Protein AF-A0A7G7GAW2-F1 (afdb_monomer)

Organism: NCBI:txid2086471

pLDDT: mean 73.77, std 16.0, range [33.16, 90.0]

Secondary structure (DSSP, 8-state):
----------SSTT--HHHHHHHHHHHTT-TT-HHHHHHHHHHHHHH-HHHHHHS-HHHHHHHHHHHHHHHHHHH-HHHHHHHHHTTSB-TTSPBPHHHHHHHHHHHTT----S-----

Nearest PDB structures (foldseek):
  1yz7-assembly1_A  TM=2.604E-01  e=3.400E+00  Pyrococcus abyssi
  6e6t-assembly1_A  TM=3.183E-01  e=6.595E+00  Saccharothrix syringae

Radius of gyration: 14.29 Å; Cα contacts (8 Å, |Δi|>4): 114; chains: 1; bounding box: 25×33×43 Å

Sequence (119 aa):
MSIEALKLIPQDEAFNESTFDQEFTQKNKLQDHPEIVQTLKTILKLINPVRVHGAGDHEITTLFRDTVFKNRNTIGTSNLDQLADAGLSDSAGTLTEQGVKLVKAFAAPYKGVEGELAY

Solvent-accessible surface area (backbone atoms only — not comparable to full-atom values): 6902 Å² total; per-residue (Å²): 132,83,82,75,72,83,76,83,45,48,85,48,105,72,73,48,67,69,58,50,52,51,52,50,23,59,77,67,70,34,70,93,39,62,65,50,56,54,40,51,49,56,52,33,68,73,67,39,32,47,59,45,54,78,44,53,72,70,52,40,32,48,54,47,21,53,46,42,66,77,36,36,83,80,66,33,64,70,49,46,48,49,31,25,75,71,56,26,23,40,94,77,38,44,48,32,80,63,23,47,52,49,53,38,61,68,15,58,62,39,50,58,75,97,67,75,87,82,124

Foldseek 3Di:
DDPPPPPLDLPDPDPDVVVVLVVLCVVLVCVVPSLLVVLLVVLCVQLPLQCLQPDDLVVNQVSQLVSCVVCVVVSDQVSLVSCVVVQQANSSRRGDPSVSVSSNVSSVSRDDPPDDPPD

Structure (mmCIF, N/CA/C/O backbone):
data_AF-A0A7G7GAW2-F1
#
_entry.id   AF-A0A7G7GAW2-F1
#
loop_
_atom_site.group_PDB
_atom_site.id
_atom_site.type_symbol
_atom_site.label_atom_id
_atom_site.label_alt_id
_atom_site.label_comp_id
_atom_site.label_asym_id
_atom_site.label_entity_id
_atom_site.label_seq_id
_atom_site.pdbx_PDB_ins_code
_atom_site.Cartn_x
_atom_site.Cartn_y
_atom_site.Cartn_z
_atom_site.occupancy
_atom_site.B_iso_or_equiv
_atom_site.auth_seq_id
_atom_site.auth_comp_id
_atom_site.auth_asym_id
_atom_site.auth_atom_id
_atom_site.pdbx_PDB_model_num
ATOM 1 N N . MET A 1 1 ? -8.542 7.134 -30.918 1.00 35.66 1 MET A N 1
ATOM 2 C CA . MET A 1 1 ? -7.890 5.816 -30.798 1.00 35.66 1 MET A CA 1
ATOM 3 C C . MET A 1 1 ? -8.031 5.388 -29.353 1.00 35.66 1 MET A C 1
ATOM 5 O O . MET A 1 1 ? -7.721 6.185 -28.477 1.00 35.66 1 MET A O 1
ATOM 9 N N . SER A 1 2 ? -8.660 4.237 -29.128 1.00 38.66 2 SER A N 1
ATOM 10 C CA . SER A 1 2 ? -9.041 3.751 -27.802 1.00 38.66 2 SER A CA 1
ATOM 11 C C . SER A 1 2 ? -7.806 3.424 -26.973 1.00 38.66 2 SER A C 1
ATOM 13 O O . SER A 1 2 ? -6.873 2.807 -27.474 1.00 38.66 2 SER A O 1
ATOM 15 N N . ILE A 1 3 ? -7.819 3.861 -25.716 1.00 39.16 3 ILE A N 1
ATOM 16 C CA . ILE A 1 3 ? -6.816 3.542 -24.705 1.00 39.16 3 ILE A CA 1
ATOM 17 C C . ILE A 1 3 ? -6.934 2.038 -24.447 1.00 39.16 3 ILE A C 1
ATOM 19 O O . ILE A 1 3 ? -7.827 1.601 -23.720 1.00 39.16 3 ILE A O 1
ATOM 23 N N . GLU A 1 4 ? -6.091 1.232 -25.091 1.00 40.12 4 GLU A N 1
ATOM 24 C CA . GLU A 1 4 ? -5.843 -0.127 -24.629 1.00 40.12 4 GLU A CA 1
ATOM 25 C C . GLU A 1 4 ? -5.280 0.003 -23.218 1.00 40.12 4 GLU A C 1
ATOM 27 O O . GLU A 1 4 ? -4.169 0.485 -23.002 1.00 40.12 4 GLU A O 1
ATOM 32 N N . ALA A 1 5 ? -6.122 -0.319 -22.238 1.00 43.31 5 ALA A N 1
ATOM 33 C CA . ALA A 1 5 ? -5.735 -0.368 -20.847 1.00 43.31 5 ALA A CA 1
ATOM 34 C C . ALA A 1 5 ? -4.481 -1.239 -20.743 1.00 43.31 5 ALA A C 1
ATOM 36 O O . ALA A 1 5 ? -4.522 -2.414 -21.108 1.00 43.31 5 ALA A O 1
ATOM 37 N N . LEU A 1 6 ? -3.387 -0.637 -20.266 1.00 43.75 6 LEU A N 1
ATOM 38 C CA . LEU A 1 6 ? -2.172 -1.312 -19.824 1.00 43.75 6 LEU A CA 1
ATOM 39 C C . LEU A 1 6 ? -2.586 -2.513 -18.969 1.00 43.75 6 LEU A C 1
ATOM 41 O O . LEU A 1 6 ? -2.923 -2.374 -17.792 1.00 43.75 6 LEU A O 1
ATOM 45 N N . LYS A 1 7 ? -2.633 -3.693 -19.590 1.00 45.41 7 LYS A N 1
ATOM 46 C CA . LYS A 1 7 ? -2.893 -4.955 -18.913 1.00 45.41 7 LYS A CA 1
ATOM 47 C C . LYS A 1 7 ? -1.661 -5.213 -18.051 1.00 45.41 7 LYS A C 1
ATOM 49 O O . LYS A 1 7 ? -0.653 -5.730 -18.518 1.00 45.41 7 LYS A O 1
ATOM 54 N N . LEU A 1 8 ? -1.731 -4.774 -16.798 1.00 53.19 8 LEU A N 1
ATOM 55 C CA . LEU A 1 8 ? -0.818 -5.165 -15.732 1.00 53.19 8 LEU A CA 1
ATOM 56 C C . LEU A 1 8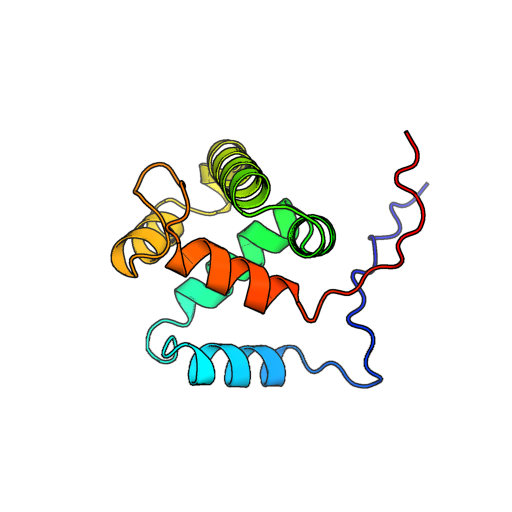 ? -1.044 -6.663 -15.501 1.00 53.19 8 LEU A C 1
ATOM 58 O O . LEU A 1 8 ? -1.993 -7.043 -14.820 1.00 53.19 8 LEU A O 1
ATOM 62 N N . ILE A 1 9 ? -0.247 -7.507 -16.157 1.00 50.03 9 ILE A N 1
ATOM 63 C CA . ILE A 1 9 ? -0.382 -8.965 -16.084 1.00 50.03 9 ILE A CA 1
ATOM 64 C C . ILE A 1 9 ? 0.625 -9.494 -15.055 1.00 50.03 9 ILE A C 1
ATOM 66 O O . ILE A 1 9 ? 1.826 -9.381 -15.283 1.00 50.03 9 ILE A O 1
ATOM 70 N N . PRO A 1 10 ? 0.181 -10.085 -13.940 1.00 52.34 10 PRO A N 1
ATOM 71 C CA . PRO A 1 10 ? 1.018 -10.986 -13.153 1.00 52.34 10 PRO A CA 1
ATOM 72 C C . PRO A 1 10 ? 1.345 -12.246 -13.978 1.00 52.34 10 PRO A C 1
ATOM 74 O O . PRO A 1 10 ? 0.445 -12.904 -14.495 1.00 52.34 10 PRO A O 1
ATOM 77 N N . GLN A 1 11 ? 2.637 -12.550 -14.151 1.00 54.66 11 GLN A N 1
ATOM 78 C CA . GLN A 1 11 ? 3.150 -13.604 -15.048 1.00 54.66 11 GLN A CA 1
ATOM 79 C C . GLN A 1 11 ? 3.053 -15.036 -14.480 1.00 54.66 11 GLN A C 1
ATOM 81 O O . GLN A 1 11 ? 4.022 -15.786 -14.5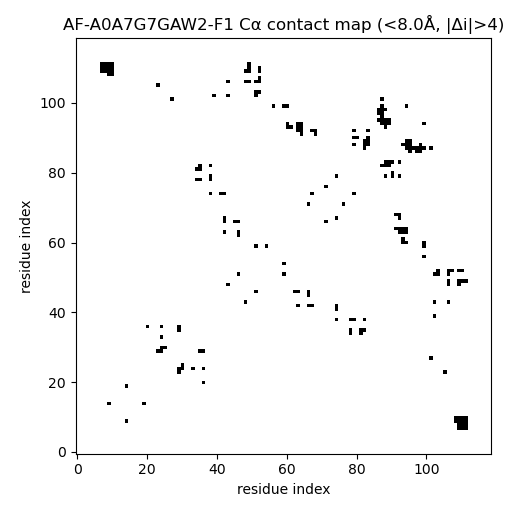21 1.00 54.66 11 GLN A O 1
ATOM 86 N N . ASP A 1 12 ? 1.887 -15.445 -13.989 1.00 45.62 12 ASP A N 1
ATOM 87 C CA . ASP A 1 12 ? 1.625 -16.864 -13.734 1.00 45.62 12 ASP A CA 1
ATOM 88 C C . ASP A 1 12 ? 0.260 -17.254 -14.297 1.00 45.62 12 ASP A C 1
ATOM 90 O O . ASP A 1 12 ? -0.715 -16.501 -14.205 1.00 45.62 12 ASP A O 1
ATOM 94 N N . GLU A 1 13 ? 0.203 -18.436 -14.907 1.00 45.00 13 GLU A N 1
ATOM 95 C CA . GLU A 1 13 ? -0.880 -18.947 -15.759 1.00 45.00 13 GLU A CA 1
ATOM 96 C C . GLU A 1 13 ? -2.155 -19.334 -14.975 1.00 45.00 13 GLU A C 1
ATOM 98 O O . GLU A 1 13 ? -2.871 -20.253 -15.350 1.00 45.00 13 GLU A O 1
ATOM 103 N N . ALA A 1 14 ? -2.424 -18.642 -13.864 1.00 53.47 14 ALA A N 1
ATOM 104 C CA . ALA A 1 14 ? -3.701 -18.518 -13.159 1.00 53.47 14 ALA A CA 1
ATOM 105 C C . ALA A 1 14 ? -3.536 -17.566 -11.954 1.00 53.47 14 ALA A C 1
ATOM 107 O O . ALA A 1 14 ? -3.840 -17.952 -10.825 1.00 53.47 14 ALA A O 1
ATOM 108 N N . PHE A 1 15 ? -3.020 -16.339 -12.132 1.00 58.53 15 PHE A N 1
ATOM 109 C CA . PHE A 1 15 ? -2.997 -15.384 -11.015 1.00 58.53 15 PHE A CA 1
ATOM 110 C C . PHE A 1 15 ? -4.424 -15.117 -10.522 1.00 58.53 15 PHE A C 1
ATOM 112 O O . PHE A 1 15 ? -5.209 -14.399 -11.145 1.00 58.53 15 PHE A O 1
ATOM 119 N N . ASN A 1 16 ? -4.755 -15.721 -9.387 1.00 65.31 16 ASN A N 1
ATOM 120 C CA . ASN A 1 16 ? -6.011 -15.511 -8.708 1.00 65.31 16 ASN A CA 1
ATOM 121 C C . ASN A 1 16 ? -5.817 -14.370 -7.709 1.00 65.31 16 ASN A C 1
ATOM 123 O O . ASN A 1 16 ? -5.247 -14.568 -6.636 1.00 65.31 16 ASN A O 1
ATOM 127 N N . GLU A 1 17 ? -6.296 -13.179 -8.074 1.00 65.12 17 GLU A N 1
ATOM 128 C CA . GLU A 1 17 ? -6.215 -11.977 -7.237 1.00 65.12 17 GLU A CA 1
ATOM 129 C C . GLU A 1 17 ? -6.794 -12.225 -5.833 1.00 65.12 17 GLU A C 1
ATOM 131 O O . GLU A 1 17 ? -6.222 -11.768 -4.849 1.00 65.12 17 GLU A O 1
ATOM 136 N N . SER A 1 18 ? -7.860 -13.027 -5.715 1.00 69.00 18 SER A N 1
ATOM 137 C CA . SER A 1 18 ? -8.450 -13.375 -4.419 1.00 69.00 18 SER A CA 1
ATOM 138 C C . SER A 1 18 ? -7.551 -14.280 -3.576 1.00 69.00 18 SER A C 1
ATOM 140 O O . SER A 1 18 ? -7.464 -14.087 -2.366 1.00 69.00 18 SER A O 1
ATOM 142 N N . THR A 1 19 ? -6.863 -15.246 -4.189 1.00 72.81 19 THR A N 1
ATOM 143 C CA . THR A 1 19 ? -5.899 -16.103 -3.477 1.00 72.81 19 THR A CA 1
ATOM 144 C C . THR A 1 19 ? -4.681 -15.296 -3.043 1.00 72.81 19 THR A C 1
ATOM 146 O O . THR A 1 19 ? -4.268 -15.393 -1.892 1.00 72.81 19 THR A O 1
ATOM 149 N N . PHE A 1 20 ? -4.173 -14.423 -3.915 1.00 75.31 20 PHE A N 1
ATOM 150 C CA . PHE A 1 20 ? -3.072 -13.525 -3.583 1.00 75.31 20 PHE A CA 1
ATOM 151 C C . PHE A 1 20 ? -3.413 -12.604 -2.407 1.00 75.31 20 PHE A C 1
ATOM 153 O O . PHE A 1 20 ? -2.620 -12.483 -1.476 1.00 75.31 20 PHE A O 1
ATOM 160 N N . ASP A 1 21 ? -4.598 -11.991 -2.406 1.00 73.31 21 ASP A N 1
ATOM 161 C CA . ASP A 1 21 ? -5.036 -11.137 -1.300 1.00 73.31 21 ASP A CA 1
ATOM 162 C C . ASP A 1 21 ? -5.131 -11.913 0.015 1.00 73.31 21 ASP A C 1
ATOM 164 O O . ASP A 1 21 ? -4.717 -11.414 1.062 1.00 73.31 21 ASP A O 1
ATOM 168 N N . GLN A 1 22 ? -5.647 -13.145 -0.025 1.00 73.06 22 GLN A N 1
ATOM 169 C CA . GLN A 1 22 ? -5.736 -14.018 1.145 1.00 73.06 22 GLN A CA 1
ATOM 170 C C . GLN A 1 22 ? -4.350 -14.408 1.668 1.00 73.06 22 GLN A C 1
ATOM 172 O O . GLN A 1 22 ? -4.088 -14.297 2.864 1.00 73.06 22 GLN A O 1
ATOM 177 N N . GLU A 1 23 ? -3.426 -14.803 0.796 1.00 76.12 23 GLU A N 1
ATOM 178 C CA . GLU A 1 23 ? -2.058 -15.138 1.198 1.00 76.12 23 GLU A CA 1
ATOM 179 C C . GLU A 1 23 ? -1.302 -13.908 1.714 1.00 76.12 23 GLU A C 1
ATOM 181 O O . GLU A 1 23 ? -0.591 -13.982 2.719 1.00 76.12 23 GLU A O 1
ATOM 186 N N . PHE A 1 24 ? -1.486 -12.750 1.077 1.00 78.25 24 PHE A N 1
ATOM 187 C CA . PHE A 1 24 ? -0.859 -11.494 1.473 1.00 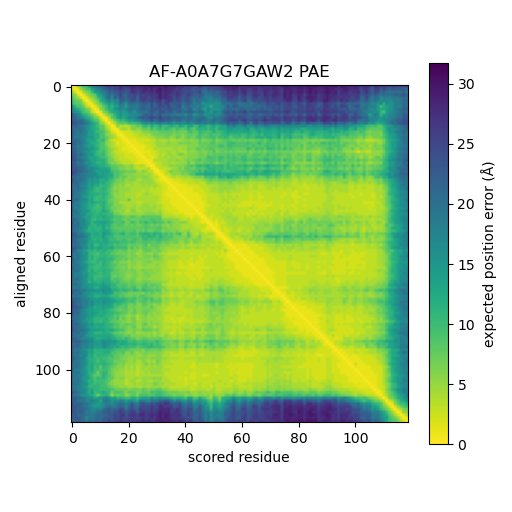78.25 24 PHE A CA 1
ATOM 188 C C . PHE A 1 24 ? -1.379 -10.996 2.825 1.00 78.25 24 PHE A C 1
ATOM 190 O O . PHE A 1 24 ? -0.581 -10.619 3.689 1.00 78.25 24 PHE A O 1
ATOM 197 N N . THR A 1 25 ? -2.697 -11.024 3.039 1.00 77.31 25 THR A N 1
ATOM 198 C CA . THR A 1 25 ? -3.313 -10.662 4.325 1.00 77.31 25 THR A CA 1
ATOM 199 C C . THR A 1 25 ? -2.888 -11.615 5.434 1.00 77.31 25 THR A C 1
ATOM 201 O O . THR A 1 25 ? -2.519 -11.155 6.515 1.00 77.31 25 THR A O 1
ATOM 204 N N . GLN A 1 26 ? -2.848 -12.926 5.175 1.00 77.94 26 GLN A N 1
ATOM 205 C CA . GLN A 1 26 ? -2.401 -13.908 6.163 1.00 77.94 26 GLN A CA 1
ATOM 206 C C . GLN A 1 26 ? -0.927 -13.734 6.531 1.00 77.94 26 GLN A C 1
ATOM 208 O O . GLN A 1 26 ? -0.597 -13.641 7.715 1.00 77.94 26 GLN A O 1
ATOM 213 N N . LYS A 1 27 ? -0.045 -13.630 5.532 1.00 78.00 27 LYS A N 1
ATOM 214 C CA . LYS A 1 27 ? 1.407 -13.509 5.725 1.00 78.00 27 LYS A CA 1
ATOM 215 C C . LYS A 1 27 ? 1.798 -12.244 6.485 1.00 78.00 27 LYS A C 1
ATOM 217 O O . LYS A 1 27 ? 2.754 -12.267 7.256 1.00 78.00 27 LYS A O 1
ATOM 222 N N . ASN A 1 28 ? 1.055 -11.158 6.285 1.00 76.00 28 ASN A N 1
ATOM 223 C CA . ASN A 1 28 ? 1.339 -9.867 6.903 1.00 76.00 28 ASN A CA 1
ATOM 224 C C . ASN A 1 28 ? 0.442 -9.534 8.106 1.00 76.00 28 ASN A C 1
ATOM 226 O O . ASN A 1 28 ? 0.514 -8.417 8.609 1.00 76.00 28 ASN A O 1
ATOM 230 N N . LYS A 1 29 ? -0.373 -10.486 8.586 1.00 76.62 29 LYS A N 1
ATOM 231 C CA . LYS A 1 29 ? -1.310 -10.294 9.712 1.00 76.62 29 LYS A CA 1
ATOM 232 C C . LYS A 1 29 ? -2.297 -9.131 9.505 1.00 76.62 29 LYS A C 1
ATOM 234 O O . LYS A 1 29 ? -2.674 -8.463 10.457 1.00 76.62 29 LYS A O 1
ATOM 239 N N . LEU A 1 30 ? -2.731 -8.907 8.266 1.00 75.31 30 LEU A N 1
ATOM 240 C CA . LEU A 1 30 ? -3.715 -7.879 7.891 1.00 75.31 30 LEU A CA 1
ATOM 241 C C . LEU A 1 30 ? -5.138 -8.455 7.779 1.00 75.31 30 LEU A C 1
ATOM 243 O O . LEU A 1 30 ? -5.988 -7.883 7.106 1.00 75.31 30 LEU A O 1
ATOM 247 N N . GLN A 1 31 ? -5.388 -9.618 8.387 1.00 72.44 31 GLN A N 1
ATOM 248 C CA . GLN A 1 31 ? -6.657 -10.350 8.273 1.00 72.44 31 GLN A CA 1
ATOM 249 C C . GLN A 1 31 ? -7.826 -9.566 8.883 1.00 72.44 31 GLN A C 1
ATOM 251 O O . GLN A 1 31 ? -8.925 -9.576 8.338 1.00 72.44 31 GLN A O 1
ATOM 256 N N . ASP A 1 32 ? -7.552 -8.846 9.971 1.00 73.94 32 ASP A N 1
ATOM 257 C CA . ASP A 1 32 ? -8.511 -7.985 10.667 1.00 73.94 32 ASP A CA 1
ATOM 258 C C . ASP A 1 32 ? -8.651 -6.594 10.023 1.00 73.94 32 ASP A C 1
ATOM 260 O O . ASP A 1 32 ? -9.462 -5.791 10.473 1.00 73.94 32 ASP A O 1
ATOM 264 N N . HIS A 1 33 ? -7.877 -6.313 8.966 1.00 74.94 33 HIS A N 1
ATOM 265 C CA . HIS A 1 33 ? -7.824 -5.011 8.299 1.00 74.94 33 HIS A CA 1
ATOM 266 C C . HIS A 1 33 ? -7.895 -5.127 6.763 1.00 74.94 33 HIS A C 1
ATOM 268 O O . HIS A 1 33 ? -6.962 -4.716 6.056 1.00 74.94 33 HIS A O 1
ATOM 274 N N . PRO A 1 34 ? -8.983 -5.687 6.2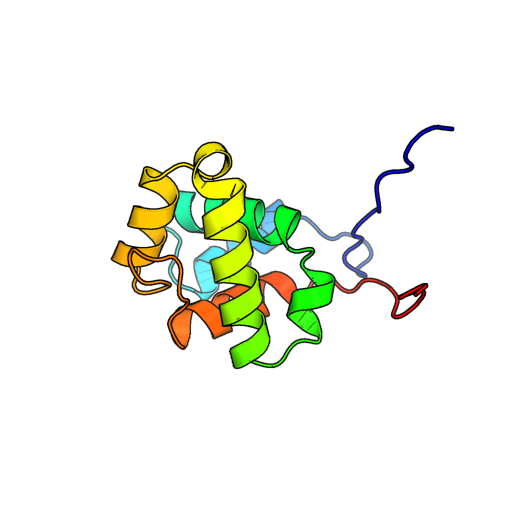00 1.00 76.56 34 PRO A N 1
ATOM 275 C CA . PRO A 1 34 ? -9.160 -5.806 4.748 1.00 76.56 34 PRO A CA 1
ATOM 276 C C . PRO A 1 34 ? -9.103 -4.451 4.015 1.00 76.56 34 PRO A C 1
ATOM 278 O O . PRO A 1 34 ? -8.657 -4.374 2.867 1.00 76.56 34 PRO A O 1
ATOM 281 N N . GLU A 1 35 ? -9.487 -3.366 4.684 1.00 81.06 35 GLU A N 1
ATOM 282 C CA . GLU A 1 35 ? -9.386 -1.982 4.213 1.00 81.06 35 GLU A CA 1
ATOM 283 C C . GLU A 1 35 ? -7.959 -1.556 3.825 1.00 81.06 35 GLU A C 1
ATOM 285 O O . GLU A 1 35 ? -7.774 -0.817 2.855 1.00 81.06 35 GLU A O 1
ATOM 290 N N . ILE A 1 36 ? -6.935 -2.051 4.528 1.00 83.25 36 ILE A N 1
ATOM 291 C CA . ILE A 1 36 ? -5.531 -1.699 4.293 1.00 83.25 36 ILE A CA 1
ATOM 292 C C . ILE A 1 36 ? -5.104 -2.257 2.947 1.00 83.25 36 ILE A C 1
ATOM 294 O O . ILE A 1 36 ? -4.491 -1.561 2.139 1.00 83.25 36 ILE A O 1
ATOM 298 N N . VAL A 1 37 ? -5.470 -3.507 2.677 1.00 82.75 37 VAL A N 1
ATOM 299 C CA . VAL A 1 37 ? -5.156 -4.175 1.414 1.00 82.75 37 VAL A CA 1
ATOM 300 C C . VAL A 1 37 ? -5.862 -3.485 0.255 1.00 82.75 37 VAL A C 1
ATOM 302 O O . VAL A 1 37 ? -5.240 -3.214 -0.773 1.00 82.75 37 VAL A O 1
ATOM 305 N N . GLN A 1 38 ? -7.128 -3.110 0.439 1.00 83.00 38 GLN A N 1
ATOM 306 C CA . GLN A 1 38 ? -7.879 -2.365 -0.566 1.00 83.00 38 GLN A CA 1
ATOM 307 C C . GLN A 1 38 ? -7.277 -0.974 -0.835 1.00 83.00 38 GLN A C 1
ATOM 309 O O . GLN A 1 38 ? -7.206 -0.525 -1.986 1.00 83.00 38 GLN A O 1
ATOM 314 N N . THR A 1 39 ? -6.795 -0.304 0.209 1.00 85.25 39 THR A N 1
ATOM 315 C CA . THR A 1 39 ? -6.128 0.997 0.100 1.00 85.25 39 THR A CA 1
ATOM 316 C C . THR A 1 39 ? -4.794 0.869 -0.630 1.00 85.25 39 THR A C 1
ATOM 318 O O . THR A 1 39 ? -4.551 1.598 -1.594 1.00 85.25 39 THR A O 1
ATOM 321 N N . LEU A 1 40 ? -3.963 -0.106 -0.253 1.00 84.38 40 LEU A N 1
ATOM 322 C CA . LEU A 1 40 ? -2.696 -0.405 -0.925 1.00 84.38 40 LEU A CA 1
ATOM 323 C C . LEU A 1 40 ? -2.911 -0.723 -2.406 1.00 84.38 40 LEU A C 1
ATOM 325 O O . LEU A 1 40 ? -2.206 -0.171 -3.248 1.00 84.38 40 LEU A O 1
ATOM 329 N N . LYS A 1 41 ? -3.926 -1.527 -2.748 1.00 82.38 41 LYS A N 1
ATOM 330 C CA . LYS A 1 41 ? -4.326 -1.780 -4.141 1.00 82.38 41 LYS A CA 1
ATOM 331 C C . LYS A 1 41 ? -4.660 -0.504 -4.891 1.00 82.38 41 LYS A C 1
ATOM 333 O O . LYS A 1 41 ? -4.208 -0.320 -6.018 1.00 82.38 41 LYS A O 1
ATOM 338 N N . THR A 1 42 ? -5.476 0.354 -4.288 1.00 84.94 42 THR A N 1
ATOM 339 C CA . THR A 1 42 ? -5.917 1.607 -4.911 1.00 84.94 42 THR A CA 1
ATOM 340 C C . THR A 1 42 ? -4.721 2.508 -5.197 1.00 84.94 42 THR A C 1
ATOM 342 O O . THR A 1 42 ? -4.563 2.987 -6.317 1.00 84.94 42 THR A O 1
ATOM 345 N N . ILE A 1 43 ? -3.828 2.669 -4.221 1.00 83.31 43 ILE A N 1
ATOM 346 C CA . ILE A 1 43 ? -2.623 3.489 -4.360 1.00 83.31 43 ILE A CA 1
ATOM 347 C C . ILE A 1 43 ? -1.655 2.881 -5.382 1.00 83.31 43 ILE A C 1
ATOM 349 O O . ILE A 1 43 ? -1.158 3.590 -6.253 1.00 83.31 43 ILE A O 1
ATOM 353 N N . LEU A 1 44 ? -1.428 1.568 -5.352 1.00 82.12 44 LEU A N 1
ATOM 354 C CA . LEU A 1 44 ? -0.539 0.896 -6.302 1.00 82.12 44 LEU A CA 1
ATOM 355 C C . LEU A 1 44 ? -1.063 0.939 -7.737 1.00 82.12 44 LEU A C 1
ATOM 357 O O . LEU A 1 44 ? -0.272 1.140 -8.655 1.00 82.12 44 LEU A O 1
ATOM 361 N N . LYS A 1 45 ? -2.380 0.839 -7.946 1.00 81.81 45 LYS A N 1
ATOM 362 C CA . LYS A 1 45 ? -2.996 1.059 -9.265 1.00 81.81 45 LYS A CA 1
ATOM 363 C C . LYS A 1 45 ? -2.724 2.469 -9.800 1.00 81.81 45 LYS A C 1
ATOM 365 O O . LYS A 1 45 ? -2.561 2.622 -11.005 1.00 81.81 45 LYS A O 1
ATOM 370 N N . LEU A 1 46 ? -2.631 3.473 -8.925 1.00 82.69 46 LEU A N 1
ATOM 371 C CA . LEU A 1 46 ? -2.299 4.852 -9.299 1.00 82.69 46 LEU A CA 1
ATOM 372 C C . LEU A 1 46 ? -0.792 5.057 -9.558 1.00 82.69 46 LEU A C 1
ATOM 374 O O . LEU A 1 46 ? -0.436 5.775 -10.487 1.00 82.69 46 LEU A O 1
ATOM 378 N N . ILE A 1 47 ? 0.090 4.425 -8.771 1.00 80.88 47 ILE A N 1
ATOM 379 C CA . ILE A 1 47 ? 1.562 4.513 -8.932 1.00 80.88 47 ILE A CA 1
ATOM 380 C C . ILE A 1 47 ? 2.063 3.699 -10.135 1.00 80.88 47 ILE A C 1
ATOM 382 O O . ILE A 1 47 ? 3.094 4.041 -10.717 1.00 80.88 47 ILE A O 1
ATOM 386 N N . ASN A 1 48 ? 1.320 2.652 -10.510 1.00 77.06 48 ASN A N 1
ATOM 387 C CA . ASN A 1 48 ? 1.755 1.491 -11.285 1.00 77.06 48 ASN A CA 1
ATOM 388 C C . ASN A 1 48 ? 2.679 0.563 -10.456 1.00 77.06 48 ASN A C 1
ATOM 390 O O . ASN A 1 48 ? 3.824 0.926 -10.174 1.00 77.06 48 ASN A O 1
ATOM 394 N N . PRO A 1 49 ? 2.233 -0.658 -10.092 1.00 70.88 49 PRO A N 1
ATOM 395 C CA . PRO A 1 49 ? 3.009 -1.561 -9.240 1.00 70.88 49 PRO A CA 1
ATOM 396 C C . PRO A 1 49 ? 4.320 -2.038 -9.888 1.00 70.88 49 PRO A C 1
ATOM 398 O O . PRO A 1 49 ? 5.265 -2.358 -9.173 1.00 70.88 49 PRO A O 1
ATOM 401 N N . VAL A 1 50 ? 4.441 -1.999 -11.220 1.00 71.00 50 VAL A N 1
ATOM 402 C CA . VAL A 1 50 ? 5.685 -2.351 -11.930 1.00 71.00 50 VAL A CA 1
ATOM 403 C C . VAL A 1 50 ? 6.806 -1.355 -11.616 1.00 71.00 50 VAL A C 1
ATOM 405 O O . VAL A 1 50 ? 7.948 -1.756 -11.406 1.00 71.00 50 VAL A O 1
ATOM 408 N N . ARG A 1 51 ? 6.483 -0.058 -11.491 1.00 72.81 51 ARG A N 1
ATOM 409 C CA . ARG A 1 51 ? 7.456 0.971 -11.082 1.00 72.81 51 ARG A CA 1
ATOM 410 C C . ARG A 1 51 ? 7.961 0.745 -9.662 1.00 72.81 51 ARG A C 1
ATOM 412 O O . ARG A 1 51 ? 9.128 0.967 -9.379 1.00 72.81 51 ARG A O 1
ATOM 419 N N . VAL A 1 52 ? 7.087 0.266 -8.782 1.00 78.56 52 VAL A N 1
ATOM 420 C CA . VAL A 1 52 ? 7.425 -0.031 -7.385 1.00 78.56 52 VAL A CA 1
ATOM 421 C C . VAL A 1 52 ? 8.348 -1.247 -7.277 1.00 78.56 52 VAL A C 1
ATOM 423 O O . VAL A 1 52 ? 9.213 -1.270 -6.407 1.00 78.56 52 VAL A O 1
ATOM 426 N N . HIS A 1 53 ? 8.205 -2.237 -8.164 1.00 70.75 53 HIS A N 1
ATOM 427 C CA . HIS A 1 53 ? 9.044 -3.438 -8.159 1.00 70.75 53 HIS A CA 1
ATOM 428 C C . HIS A 1 53 ? 10.535 -3.133 -8.395 1.00 70.75 53 HIS A C 1
ATOM 430 O O . HIS A 1 53 ? 11.386 -3.714 -7.725 1.00 70.75 53 HIS A O 1
ATOM 436 N N . GLY A 1 54 ? 10.844 -2.213 -9.317 1.00 67.75 54 GLY A N 1
ATOM 437 C CA . GLY A 1 54 ? 12.221 -1.835 -9.671 1.00 67.75 54 GLY A C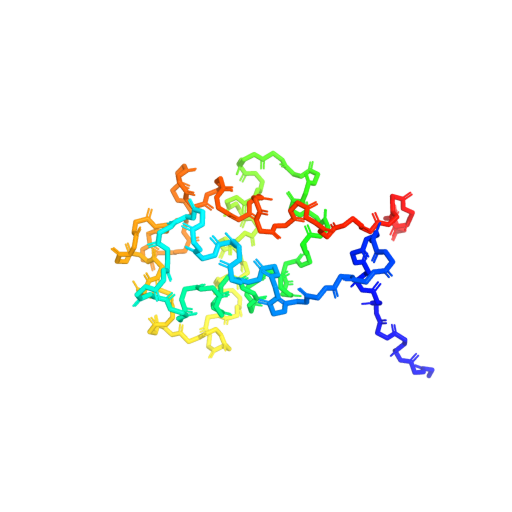A 1
ATOM 438 C C . GLY A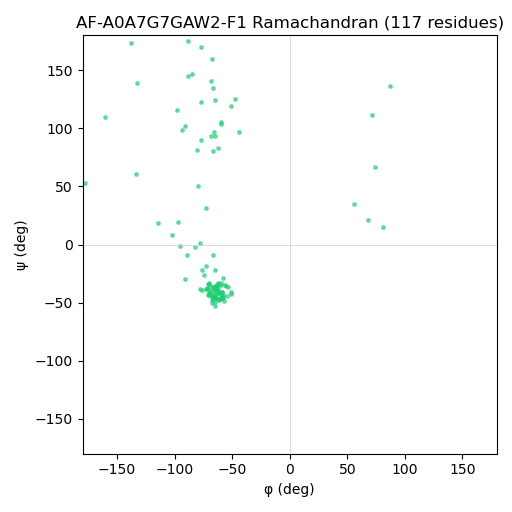 1 54 ? 12.818 -0.687 -8.848 1.00 67.75 54 GLY A C 1
ATOM 439 O O . GLY A 1 54 ? 14.011 -0.417 -8.955 1.00 67.75 54 GLY A O 1
ATOM 440 N N . ALA A 1 55 ? 12.011 -0.009 -8.030 1.00 79.44 55 ALA A N 1
ATOM 441 C CA . ALA A 1 55 ? 12.415 1.204 -7.329 1.00 79.44 55 ALA A CA 1
ATOM 442 C C . ALA A 1 55 ? 13.139 0.932 -5.993 1.00 79.44 55 ALA A C 1
ATOM 444 O O . ALA A 1 55 ? 12.842 -0.006 -5.239 1.00 79.44 55 ALA A O 1
ATOM 445 N N . GLY A 1 56 ? 14.090 1.811 -5.662 1.00 83.19 56 GLY A N 1
ATOM 446 C CA . GLY A 1 56 ? 14.723 1.846 -4.341 1.00 83.19 56 GLY A CA 1
ATOM 447 C C . GLY A 1 56 ? 13.741 2.274 -3.243 1.00 83.19 56 GLY A C 1
ATOM 448 O O . GLY A 1 56 ? 12.733 2.919 -3.517 1.00 83.19 56 GLY A O 1
ATOM 449 N N . ASP A 1 57 ? 14.039 1.959 -1.979 1.00 84.56 57 ASP A N 1
ATOM 450 C CA . ASP A 1 57 ? 13.147 2.254 -0.839 1.00 84.56 57 ASP A CA 1
ATOM 451 C C . ASP A 1 57 ? 12.760 3.740 -0.768 1.00 84.56 57 ASP A C 1
ATOM 453 O O . ASP A 1 57 ? 11.591 4.082 -0.605 1.00 84.56 57 ASP A O 1
ATOM 457 N N . HIS A 1 58 ? 13.740 4.627 -0.964 1.00 84.75 58 HIS A N 1
ATOM 458 C CA . HIS A 1 58 ? 13.522 6.073 -0.968 1.00 84.75 58 HIS A CA 1
ATOM 459 C C . HIS A 1 58 ? 12.608 6.533 -2.115 1.00 84.75 58 HIS A C 1
ATOM 461 O O . HIS A 1 58 ? 11.758 7.409 -1.937 1.00 84.75 58 HIS A O 1
ATOM 467 N N . GLU A 1 59 ? 12.761 5.920 -3.288 1.00 85.62 59 GLU A N 1
ATOM 468 C CA . GLU A 1 59 ? 11.960 6.232 -4.468 1.00 85.62 59 GLU A CA 1
ATOM 469 C C . GLU A 1 59 ? 10.515 5.765 -4.281 1.00 85.62 59 GLU A C 1
ATOM 471 O O . GLU A 1 59 ? 9.592 6.525 -4.559 1.00 85.62 59 GLU A O 1
ATOM 476 N N . ILE A 1 60 ? 10.297 4.580 -3.706 1.00 86.38 60 ILE A N 1
ATOM 477 C CA . ILE A 1 60 ? 8.954 4.080 -3.381 1.00 86.38 60 ILE A CA 1
ATOM 478 C C . ILE A 1 60 ? 8.256 4.997 -2.389 1.00 86.38 60 ILE A C 1
ATOM 480 O O . ILE A 1 60 ? 7.110 5.375 -2.622 1.00 86.38 60 ILE A O 1
ATOM 484 N N . THR A 1 61 ? 8.932 5.393 -1.310 1.00 87.81 61 THR A N 1
ATOM 485 C CA . THR A 1 61 ? 8.362 6.325 -0.330 1.00 87.81 61 THR A CA 1
ATOM 486 C C . THR A 1 61 ? 7.971 7.647 -0.985 1.00 87.81 61 THR A C 1
ATOM 488 O O . THR A 1 61 ? 6.899 8.181 -0.703 1.00 87.81 61 THR A O 1
ATOM 491 N N . THR A 1 62 ? 8.802 8.150 -1.897 1.00 88.19 62 THR A N 1
ATOM 492 C CA . THR A 1 62 ? 8.535 9.396 -2.626 1.00 88.19 62 THR A CA 1
ATOM 493 C C . THR A 1 62 ? 7.350 9.246 -3.577 1.00 88.19 62 THR A C 1
ATOM 495 O O . THR A 1 62 ? 6.414 10.037 -3.512 1.00 88.19 62 THR A O 1
ATOM 498 N N . LEU A 1 63 ? 7.335 8.201 -4.410 1.00 87.81 63 LEU A N 1
ATOM 499 C CA . LEU A 1 63 ? 6.245 7.903 -5.344 1.00 87.81 63 LEU A CA 1
ATOM 500 C C . LEU A 1 63 ? 4.911 7.698 -4.622 1.00 87.81 63 LEU A C 1
ATOM 502 O O . LEU A 1 63 ? 3.869 8.175 -5.081 1.00 87.81 63 LEU A O 1
ATOM 506 N N . PHE A 1 64 ? 4.947 6.999 -3.488 1.00 88.94 64 PHE A N 1
ATOM 507 C CA . PHE A 1 64 ? 3.778 6.753 -2.661 1.00 88.94 64 PHE A CA 1
ATOM 508 C C . PHE A 1 64 ? 3.239 8.055 -2.085 1.00 88.94 64 PHE A C 1
ATOM 510 O O . PHE A 1 64 ? 2.073 8.379 -2.311 1.00 88.94 64 PHE A O 1
ATOM 517 N N . ARG A 1 65 ? 4.095 8.847 -1.433 1.00 90.00 65 ARG A N 1
ATOM 518 C CA . ARG A 1 65 ? 3.723 10.147 -0.868 1.00 90.00 65 ARG A CA 1
ATOM 519 C C . ARG A 1 65 ? 3.160 11.093 -1.926 1.00 90.00 65 ARG A C 1
ATOM 521 O O . ARG A 1 65 ? 2.107 11.688 -1.710 1.00 90.00 65 ARG A O 1
ATOM 528 N N . ASP A 1 66 ? 3.810 11.201 -3.081 1.00 89.25 66 ASP A N 1
ATOM 529 C CA . ASP A 1 66 ? 3.350 12.044 -4.188 1.00 89.25 66 ASP A CA 1
ATOM 530 C C . ASP A 1 66 ? 1.978 11.610 -4.704 1.00 89.25 66 ASP A C 1
ATOM 532 O O . ASP A 1 66 ? 1.118 12.445 -4.996 1.00 89.25 66 ASP A O 1
ATOM 536 N N . THR A 1 67 ? 1.753 10.301 -4.808 1.00 88.31 67 THR A N 1
ATOM 537 C CA . THR A 1 67 ? 0.477 9.752 -5.274 1.00 88.31 67 THR A CA 1
ATOM 538 C C . THR A 1 67 ? -0.625 9.974 -4.256 1.00 88.31 67 THR A C 1
ATOM 540 O O . THR A 1 67 ? -1.717 10.394 -4.643 1.00 88.31 67 THR A O 1
ATOM 543 N N . VAL A 1 68 ? -0.337 9.754 -2.973 1.00 88.62 68 VAL A N 1
ATOM 544 C CA . VAL A 1 68 ? -1.247 10.056 -1.866 1.00 88.62 68 VAL A CA 1
ATOM 545 C C . VAL A 1 68 ? -1.606 11.534 -1.867 1.00 88.62 68 VAL A C 1
ATOM 547 O O . VAL A 1 68 ? -2.783 11.869 -1.792 1.00 88.62 68 VAL A O 1
ATOM 550 N N . PHE A 1 69 ? -0.628 12.425 -2.024 1.00 88.62 69 PHE A N 1
ATOM 551 C CA . PHE A 1 69 ? -0.867 13.863 -2.048 1.00 88.62 69 PHE A CA 1
ATOM 552 C C . PHE A 1 69 ? -1.734 14.285 -3.243 1.00 88.62 69 PHE A C 1
ATOM 554 O O . PHE A 1 69 ? -2.715 15.008 -3.070 1.00 88.62 69 PHE A O 1
ATOM 561 N N . LYS A 1 70 ? -1.429 13.790 -4.450 1.00 88.62 70 LYS A N 1
ATOM 562 C CA . LYS A 1 70 ? -2.165 14.120 -5.686 1.00 88.62 70 LYS A CA 1
ATOM 563 C C . LYS A 1 70 ? -3.571 13.519 -5.733 1.00 88.62 70 LYS A C 1
ATOM 565 O O . LYS A 1 70 ? -4.471 14.132 -6.296 1.00 88.62 70 LYS A O 1
ATOM 570 N N . ASN A 1 71 ? -3.768 12.340 -5.145 1.00 87.06 71 ASN A N 1
ATOM 571 C CA . ASN A 1 71 ? -5.017 11.577 -5.230 1.00 87.06 71 ASN A CA 1
ATOM 572 C C . ASN A 1 71 ? -5.732 11.451 -3.882 1.00 87.06 71 ASN A C 1
ATOM 574 O O . ASN A 1 71 ? -6.601 10.595 -3.734 1.00 87.06 71 ASN A O 1
ATOM 578 N N . ARG A 1 72 ? -5.403 12.301 -2.902 1.00 84.00 72 ARG A N 1
ATOM 579 C CA . ARG A 1 72 ? -5.926 12.225 -1.528 1.00 84.00 72 ARG A CA 1
ATOM 580 C C . ARG A 1 72 ? -7.450 12.135 -1.473 1.00 84.00 72 ARG A C 1
ATOM 582 O O . ARG A 1 72 ? -7.990 11.354 -0.700 1.00 84.00 72 ARG A O 1
ATOM 589 N N . ASN A 1 73 ? -8.132 12.899 -2.325 1.00 83.75 73 ASN A N 1
ATOM 590 C CA . ASN A 1 73 ? -9.595 12.909 -2.406 1.00 83.75 73 ASN A CA 1
ATOM 591 C C . ASN A 1 73 ? -10.164 11.601 -2.977 1.00 83.75 73 ASN A C 1
ATOM 593 O O . ASN A 1 73 ? -11.220 11.159 -2.542 1.00 83.75 73 ASN A O 1
ATOM 597 N N . THR A 1 74 ? -9.464 10.985 -3.931 1.00 82.56 74 THR A N 1
ATOM 598 C CA . THR A 1 74 ? -9.856 9.715 -4.562 1.00 82.56 74 THR A CA 1
ATOM 599 C C . THR A 1 74 ? -9.576 8.526 -3.648 1.00 82.56 74 THR A C 1
ATOM 601 O O . THR A 1 74 ? -10.369 7.593 -3.592 1.00 82.56 74 THR A O 1
ATOM 604 N N . ILE A 1 75 ? -8.448 8.555 -2.933 1.00 83.19 75 ILE A N 1
ATOM 605 C CA . ILE A 1 75 ? -8.062 7.515 -1.974 1.00 83.19 75 ILE A CA 1
ATOM 606 C C . ILE A 1 75 ? -8.941 7.599 -0.722 1.00 83.19 75 ILE A C 1
ATOM 608 O O . ILE A 1 75 ? -9.328 6.566 -0.192 1.00 83.19 75 ILE A O 1
ATOM 612 N N . GLY A 1 76 ? -9.296 8.809 -0.285 1.00 84.12 76 GLY A N 1
ATOM 613 C CA . GLY A 1 76 ? -10.067 9.056 0.929 1.00 84.12 76 GLY A CA 1
ATOM 614 C C . GLY A 1 76 ? -9.170 9.165 2.162 1.00 84.12 76 GLY A C 1
ATOM 615 O O . GLY A 1 76 ? -8.242 8.383 2.353 1.00 84.12 76 GLY A O 1
ATOM 616 N N . THR A 1 77 ? -9.446 10.146 3.021 1.00 81.31 77 THR A N 1
ATOM 617 C CA . THR A 1 77 ? -8.644 10.395 4.229 1.00 81.31 77 THR A CA 1
ATOM 618 C C . THR A 1 77 ? -8.716 9.245 5.225 1.00 81.31 77 THR A C 1
ATOM 620 O O . THR A 1 77 ? -7.681 8.851 5.737 1.00 81.31 77 THR A O 1
ATOM 623 N N . SER A 1 78 ? -9.888 8.629 5.405 1.00 84.38 78 SER A N 1
ATOM 624 C CA . SER A 1 78 ? -10.061 7.485 6.311 1.00 84.38 78 SER A CA 1
ATOM 625 C C . SER A 1 78 ? -9.186 6.285 5.936 1.00 84.38 78 SER A C 1
ATOM 627 O O . SER A 1 78 ? -8.660 5.613 6.813 1.00 84.38 78 SER A O 1
ATOM 629 N N . ASN A 1 79 ? -8.970 6.059 4.638 1.00 83.06 79 ASN A N 1
ATOM 630 C CA . ASN A 1 79 ? -8.106 4.987 4.141 1.00 83.06 79 ASN A CA 1
ATOM 631 C C . ASN A 1 79 ? -6.619 5.274 4.419 1.00 83.06 79 ASN A C 1
ATOM 633 O O . ASN A 1 79 ? -5.839 4.366 4.693 1.00 83.06 79 ASN A O 1
ATOM 637 N N . LEU A 1 80 ? -6.216 6.548 4.373 1.00 83.25 80 LEU A N 1
ATOM 638 C CA . LEU A 1 80 ? -4.857 6.970 4.728 1.00 83.25 80 LEU A CA 1
ATOM 639 C C . LEU A 1 80 ? -4.619 6.902 6.238 1.00 83.25 80 LEU A C 1
ATOM 641 O O . LEU A 1 80 ? -3.545 6.481 6.660 1.00 83.25 80 LEU A O 1
ATOM 645 N N . ASP A 1 81 ? -5.624 7.262 7.035 1.00 85.06 81 ASP A N 1
ATOM 646 C CA . ASP A 1 81 ? -5.563 7.157 8.492 1.00 85.06 81 ASP A CA 1
ATOM 647 C C . ASP A 1 81 ? -5.419 5.685 8.917 1.00 85.06 81 ASP A C 1
ATOM 649 O O . ASP A 1 81 ? -4.579 5.372 9.749 1.00 85.06 81 ASP A O 1
ATOM 653 N N . GLN A 1 82 ? -6.106 4.754 8.246 1.00 84.06 82 GLN A N 1
ATOM 654 C CA . GLN A 1 82 ? -5.953 3.310 8.478 1.00 84.06 82 GLN A CA 1
ATOM 655 C C . GLN A 1 82 ? -4.540 2.788 8.175 1.00 84.06 82 GLN A C 1
ATOM 657 O O . GLN A 1 82 ? -4.031 1.922 8.888 1.00 84.06 82 GLN A O 1
ATOM 662 N N . LEU A 1 83 ? -3.877 3.309 7.136 1.00 85.88 83 LEU A N 1
ATOM 663 C CA . LEU A 1 83 ? -2.471 2.982 6.870 1.00 85.88 83 LEU A CA 1
ATOM 664 C C . LEU A 1 83 ? -1.548 3.523 7.966 1.00 85.88 83 LEU A C 1
ATOM 666 O O . LEU A 1 83 ? -0.568 2.861 8.322 1.00 85.88 83 LEU A O 1
ATOM 670 N N . ALA A 1 84 ? -1.857 4.705 8.496 1.00 86.56 84 ALA A N 1
ATOM 671 C CA . ALA A 1 84 ? -1.091 5.309 9.574 1.00 86.56 84 ALA A CA 1
ATOM 672 C C . ALA A 1 84 ? -1.282 4.573 10.907 1.00 86.56 84 ALA A C 1
ATOM 674 O O . ALA A 1 84 ? -0.297 4.255 11.575 1.00 86.56 84 ALA A O 1
ATOM 675 N N . ASP A 1 85 ? -2.518 4.209 11.243 1.00 85.75 85 ASP A N 1
ATOM 676 C CA . ASP A 1 85 ? -2.869 3.440 12.441 1.00 85.75 85 ASP A CA 1
ATOM 677 C C . ASP A 1 85 ? -2.227 2.046 12.433 1.00 85.75 85 ASP A C 1
ATOM 679 O O . ASP A 1 85 ? -1.799 1.539 13.469 1.00 85.75 85 ASP A O 1
ATOM 683 N N . ALA A 1 86 ? -2.075 1.449 11.249 1.00 83.44 86 ALA A N 1
ATOM 684 C CA . ALA A 1 86 ? -1.359 0.191 11.062 1.00 83.44 86 ALA A CA 1
ATOM 685 C C . ALA A 1 86 ? 0.176 0.329 11.070 1.00 83.44 86 ALA A C 1
ATOM 687 O O . ALA A 1 86 ? 0.888 -0.658 10.870 1.00 83.44 86 ALA A O 1
ATOM 688 N N . GLY A 1 87 ? 0.704 1.542 11.262 1.00 85.75 87 GLY A N 1
ATOM 689 C CA . GLY A 1 87 ? 2.139 1.823 11.265 1.00 85.75 87 GLY A CA 1
ATOM 690 C C . GLY A 1 87 ? 2.805 1.658 9.897 1.00 85.75 87 GLY A C 1
ATOM 691 O O . GLY A 1 87 ? 4.019 1.457 9.828 1.00 85.75 87 GLY A O 1
ATOM 692 N N . LEU A 1 88 ? 2.036 1.709 8.804 1.00 86.50 88 LEU A N 1
ATOM 693 C CA . LEU A 1 88 ? 2.532 1.546 7.432 1.00 86.50 88 LEU A CA 1
ATOM 694 C C . LEU A 1 88 ? 2.912 2.878 6.792 1.00 86.50 88 LEU A C 1
ATOM 696 O O . LEU A 1 88 ? 3.826 2.927 5.971 1.00 86.50 88 LEU A O 1
ATOM 700 N N . SER A 1 89 ? 2.251 3.961 7.183 1.00 88.69 89 SER A N 1
ATOM 701 C CA . SER A 1 89 ? 2.616 5.318 6.7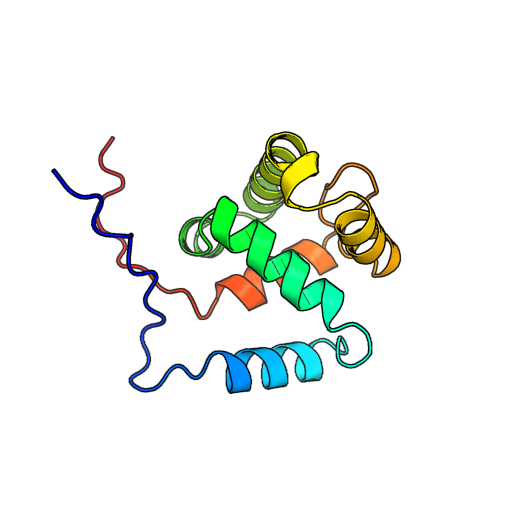88 1.00 88.69 89 SER A CA 1
ATOM 702 C C . SER A 1 89 ? 2.511 6.297 7.954 1.00 88.69 89 SER A C 1
ATOM 704 O O . SER A 1 89 ? 2.049 5.947 9.033 1.00 88.69 89 SER A O 1
ATOM 706 N N . ASP A 1 90 ? 2.944 7.534 7.754 1.00 84.44 90 ASP A N 1
ATOM 707 C CA . ASP A 1 90 ? 2.538 8.660 8.589 1.00 84.44 90 ASP A CA 1
ATOM 708 C C . ASP A 1 90 ? 1.252 9.314 8.041 1.00 84.44 90 ASP A C 1
ATOM 710 O O . ASP A 1 90 ? 0.753 8.969 6.963 1.00 84.44 90 ASP A O 1
ATOM 714 N N . SER A 1 91 ? 0.721 10.296 8.773 1.00 71.75 91 SER A N 1
ATOM 715 C CA . SER A 1 91 ? -0.453 11.086 8.371 1.00 71.75 91 SER A CA 1
ATOM 716 C C . SER A 1 91 ? -0.215 11.984 7.145 1.00 71.75 91 SER A C 1
ATOM 718 O O . SER A 1 91 ? -1.161 12.552 6.594 1.00 71.75 91 SER A O 1
ATOM 720 N N . ALA A 1 92 ? 1.034 12.109 6.689 1.00 72.88 92 ALA A N 1
ATOM 721 C CA . ALA A 1 92 ? 1.417 12.803 5.465 1.00 72.88 92 ALA A CA 1
ATOM 722 C C . ALA A 1 92 ? 1.563 11.853 4.257 1.00 72.88 92 ALA A C 1
ATOM 724 O O . ALA A 1 92 ? 1.833 12.323 3.148 1.00 72.88 92 ALA A O 1
ATOM 725 N N . GLY A 1 93 ? 1.362 10.542 4.444 1.00 76.06 93 GLY A N 1
ATOM 726 C CA . GLY A 1 93 ? 1.509 9.524 3.404 1.00 76.06 93 GLY A CA 1
ATOM 727 C C . GLY A 1 93 ? 2.955 9.086 3.153 1.00 76.06 93 GLY A C 1
ATOM 728 O O . GLY A 1 93 ? 3.229 8.466 2.129 1.00 76.06 93 GLY A O 1
ATOM 729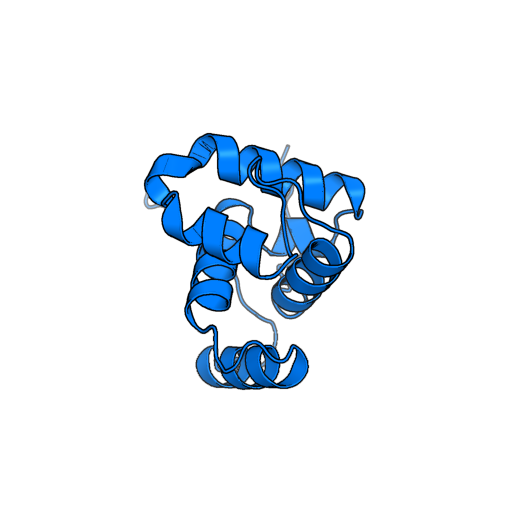 N N . THR A 1 94 ? 3.894 9.400 4.044 1.00 86.81 94 THR A N 1
ATOM 730 C CA . THR A 1 94 ? 5.258 8.858 4.014 1.00 86.81 94 THR A CA 1
ATOM 731 C C . THR A 1 94 ? 5.230 7.431 4.542 1.00 86.81 94 THR A C 1
ATOM 733 O O . THR A 1 94 ? 4.798 7.202 5.667 1.00 86.81 94 THR A O 1
ATOM 736 N N . LEU A 1 95 ? 5.696 6.460 3.757 1.00 88.88 95 LEU A N 1
ATOM 737 C CA . LEU A 1 95 ? 5.781 5.069 4.205 1.00 88.88 95 LEU A CA 1
ATOM 738 C C . LEU A 1 95 ? 6.838 4.888 5.304 1.00 88.88 95 LEU A C 1
ATOM 740 O O . LEU A 1 95 ? 7.935 5.442 5.224 1.00 88.88 95 LEU A O 1
ATOM 744 N N . THR A 1 96 ? 6.528 4.048 6.290 1.00 89.81 96 THR A N 1
ATOM 745 C CA . THR A 1 96 ? 7.514 3.522 7.245 1.00 89.81 96 THR A CA 1
ATOM 746 C C . THR A 1 96 ? 8.346 2.415 6.590 1.00 89.81 96 THR A C 1
ATOM 748 O O . THR A 1 96 ? 7.989 1.905 5.527 1.00 89.81 96 THR A O 1
ATOM 751 N N . GLU A 1 97 ? 9.430 1.961 7.227 1.00 86.94 97 GLU A N 1
ATOM 752 C CA . GLU A 1 97 ? 10.194 0.801 6.729 1.00 86.94 97 GLU A CA 1
ATOM 753 C C . GLU A 1 97 ? 9.317 -0.450 6.544 1.00 86.94 97 GLU A C 1
ATOM 755 O O . GLU A 1 97 ? 9.503 -1.226 5.602 1.00 86.94 97 GLU A O 1
ATOM 760 N N . GLN A 1 98 ? 8.337 -0.645 7.431 1.00 85.81 98 GLN A N 1
ATOM 761 C CA . GLN A 1 98 ? 7.367 -1.730 7.326 1.00 85.81 98 GLN A CA 1
ATOM 762 C C . GLN A 1 98 ? 6.399 -1.502 6.160 1.00 85.81 98 GLN A C 1
ATOM 764 O O . GLN A 1 98 ? 6.135 -2.437 5.402 1.00 85.81 98 GLN A O 1
ATOM 769 N N . GLY A 1 99 ? 5.931 -0.266 5.967 1.00 87.00 99 GLY A N 1
ATOM 770 C CA . GLY A 1 99 ? 5.114 0.126 4.821 1.00 87.00 99 GLY A CA 1
ATOM 771 C C . GLY A 1 99 ? 5.808 -0.115 3.485 1.00 87.00 99 GLY A C 1
ATOM 772 O O . GLY A 1 99 ? 5.216 -0.717 2.594 1.00 87.00 99 GLY A O 1
ATOM 773 N N . VAL A 1 100 ? 7.085 0.260 3.359 1.00 87.75 100 VAL A N 1
ATOM 774 C CA . VAL A 1 100 ? 7.883 0.015 2.146 1.00 87.75 100 VAL A CA 1
ATOM 775 C C . VAL A 1 100 ? 7.998 -1.482 1.863 1.00 87.75 100 VAL A C 1
ATOM 777 O O . VAL A 1 100 ? 7.754 -1.909 0.735 1.00 87.75 100 VAL A O 1
ATOM 780 N N . LYS A 1 101 ? 8.310 -2.304 2.874 1.00 86.75 101 LYS A N 1
ATOM 781 C CA . LYS A 1 101 ? 8.382 -3.769 2.718 1.00 86.75 101 LYS A CA 1
ATOM 782 C C . LYS A 1 101 ? 7.056 -4.361 2.249 1.00 86.75 101 LYS A C 1
ATOM 784 O O . LYS A 1 101 ? 7.053 -5.218 1.368 1.00 86.75 101 LYS A O 1
ATOM 789 N N . LEU A 1 102 ? 5.945 -3.891 2.806 1.00 85.19 102 LEU A N 1
ATOM 790 C CA . LEU A 1 102 ? 4.601 -4.329 2.438 1.00 85.19 102 LEU A CA 1
ATOM 791 C C . LEU A 1 102 ? 4.228 -3.922 1.018 1.00 85.19 102 LEU A C 1
ATOM 793 O O . LEU A 1 102 ? 3.782 -4.759 0.242 1.00 85.19 102 LEU A O 1
ATOM 797 N N . VAL A 1 103 ? 4.469 -2.665 0.659 1.00 86.19 103 VAL A N 1
ATOM 798 C CA . VAL A 1 103 ? 4.232 -2.127 -0.683 1.00 86.19 103 VAL A CA 1
ATOM 799 C C . VAL A 1 103 ? 5.062 -2.884 -1.724 1.00 86.19 103 VAL A C 1
ATOM 801 O O . VAL A 1 103 ? 4.524 -3.292 -2.751 1.00 86.19 103 VAL A O 1
ATOM 804 N N . LYS A 1 104 ? 6.336 -3.176 -1.431 1.00 83.44 104 LYS A N 1
ATOM 805 C CA . LYS A 1 104 ? 7.196 -4.020 -2.274 1.00 83.44 104 LYS A CA 1
ATOM 806 C C . LYS A 1 104 ? 6.682 -5.447 -2.393 1.00 83.44 104 LYS A C 1
ATOM 808 O O . LYS A 1 104 ? 6.618 -5.976 -3.496 1.00 83.44 104 LYS A O 1
ATOM 813 N N . ALA A 1 105 ? 6.314 -6.074 -1.279 1.00 80.31 105 ALA A N 1
ATOM 814 C CA . ALA A 1 105 ? 5.775 -7.430 -1.280 1.00 80.31 105 ALA A CA 1
ATOM 815 C C . ALA A 1 105 ? 4.452 -7.509 -2.054 1.00 80.31 105 ALA A C 1
ATOM 817 O O . ALA A 1 105 ? 4.207 -8.500 -2.737 1.00 80.31 105 ALA A O 1
ATOM 818 N N . PHE A 1 106 ? 3.630 -6.458 -1.986 1.00 80.19 106 PHE A N 1
ATOM 819 C CA . PHE A 1 106 ? 2.380 -6.373 -2.729 1.00 80.19 106 PHE A CA 1
ATOM 820 C C . PHE A 1 106 ? 2.631 -6.169 -4.224 1.00 80.19 106 PHE A C 1
ATOM 822 O O . PHE A 1 106 ? 1.936 -6.751 -5.045 1.00 80.19 106 PHE A O 1
ATOM 829 N N . ALA A 1 107 ? 3.635 -5.366 -4.582 1.00 78.75 107 ALA A N 1
ATOM 830 C CA . ALA A 1 107 ? 4.041 -5.115 -5.961 1.00 78.75 107 ALA A CA 1
ATOM 831 C C . ALA A 1 107 ? 4.837 -6.278 -6.591 1.00 78.75 107 ALA A C 1
ATOM 833 O O . ALA A 1 107 ? 4.854 -6.412 -7.808 1.00 78.75 107 ALA A O 1
ATOM 834 N N . ALA A 1 108 ? 5.463 -7.146 -5.790 1.00 76.44 108 ALA A N 1
ATOM 835 C CA . ALA A 1 108 ? 6.301 -8.262 -6.239 1.00 76.44 108 ALA A CA 1
ATOM 836 C C . ALA A 1 108 ? 5.692 -9.210 -7.298 1.00 76.44 108 ALA A C 1
ATOM 838 O O . ALA A 1 108 ? 6.424 -9.573 -8.221 1.00 76.44 108 ALA A O 1
ATOM 839 N N . PRO A 1 109 ? 4.413 -9.637 -7.216 1.00 71.06 109 PRO A N 1
ATOM 840 C CA . PRO A 1 109 ? 3.803 -10.473 -8.257 1.00 71.06 109 PRO A CA 1
ATOM 841 C C . PRO A 1 109 ? 3.492 -9.705 -9.550 1.00 71.06 109 PRO A C 1
ATOM 843 O O . PRO A 1 109 ? 3.309 -10.322 -10.599 1.00 71.06 109 PRO A O 1
ATOM 846 N N . TYR A 1 110 ? 3.433 -8.371 -9.505 1.00 68.19 110 TYR A N 1
ATOM 847 C CA . TYR A 1 110 ? 3.175 -7.536 -10.673 1.00 68.19 110 TYR A CA 1
ATOM 848 C C . TYR A 1 110 ? 4.469 -7.377 -11.479 1.00 68.19 110 TYR A C 1
ATOM 850 O O . TYR A 1 110 ? 5.178 -6.378 -11.374 1.00 68.19 110 TYR A O 1
ATOM 858 N N . LYS A 1 111 ? 4.780 -8.381 -12.301 1.00 57.22 111 LYS A N 1
ATOM 859 C CA . LYS A 1 111 ? 5.869 -8.330 -13.281 1.00 57.22 111 LYS A CA 1
ATOM 860 C C . LYS A 1 111 ? 5.333 -7.885 -14.640 1.00 57.22 111 LYS A C 1
ATOM 862 O O . LYS A 1 111 ? 4.787 -8.687 -15.388 1.00 57.22 111 LYS A O 1
ATOM 867 N N . GLY A 1 112 ? 5.491 -6.603 -14.959 1.00 49.81 112 GLY A N 1
ATOM 868 C CA . GLY A 1 112 ? 5.336 -6.097 -16.324 1.00 49.81 112 GLY A CA 1
ATOM 869 C C . GLY A 1 112 ? 6.663 -6.193 -17.071 1.00 49.81 112 GLY A C 1
ATOM 870 O O . GLY A 1 112 ? 7.713 -6.026 -16.457 1.00 49.81 112 GLY A O 1
ATOM 871 N N . VAL A 1 113 ? 6.610 -6.479 -18.374 1.00 42.97 113 VAL A N 1
ATOM 872 C CA . VAL A 1 113 ? 7.775 -6.509 -19.272 1.00 42.97 113 VAL A CA 1
ATOM 873 C C . VAL A 1 113 ? 8.605 -5.240 -19.050 1.00 42.97 113 VAL A C 1
ATOM 875 O O . VAL A 1 113 ? 8.067 -4.138 -19.148 1.00 42.97 113 VAL A O 1
ATOM 878 N N . GLU A 1 114 ? 9.900 -5.379 -18.751 1.00 42.75 114 GLU A N 1
ATOM 879 C CA . GLU A 1 114 ? 10.870 -4.300 -18.961 1.00 42.75 114 GLU A CA 1
ATOM 880 C C . GLU A 1 114 ? 10.899 -3.998 -20.467 1.00 42.75 114 GLU A C 1
ATOM 882 O O . GLU A 1 114 ? 11.677 -4.560 -21.230 1.00 42.75 114 GLU A O 1
ATOM 887 N N . GLY A 1 115 ? 9.958 -3.186 -20.929 1.00 38.91 115 GLY A N 1
ATOM 888 C CA . GLY A 1 115 ? 9.783 -2.847 -2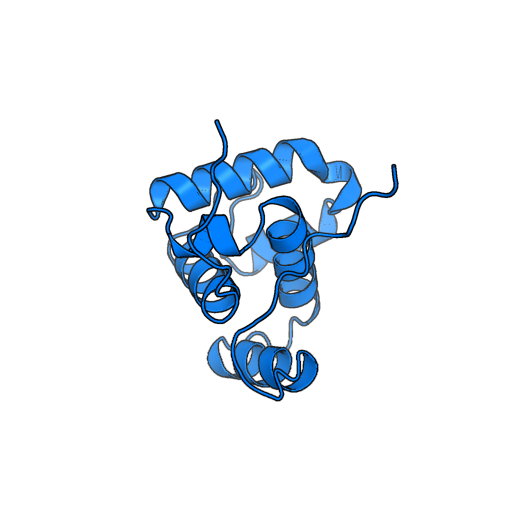2.328 1.00 38.91 115 GLY A CA 1
ATOM 889 C C . GLY A 1 115 ? 8.966 -1.574 -22.411 1.00 38.91 115 GLY A C 1
ATOM 890 O O . GLY A 1 115 ? 7.785 -1.577 -22.090 1.00 38.91 115 GLY A O 1
ATOM 891 N N . GLU A 1 116 ? 9.633 -0.497 -22.816 1.00 36.31 116 GLU A N 1
ATOM 892 C CA . GLU A 1 116 ? 9.088 0.846 -23.034 1.00 36.31 116 GLU A CA 1
ATOM 893 C C . GLU A 1 116 ? 8.759 1.665 -21.774 1.00 36.31 116 GLU A C 1
ATOM 895 O O . GLU A 1 116 ? 7.655 2.166 -21.568 1.00 36.31 116 GLU A O 1
ATOM 900 N N . LEU A 1 117 ? 9.814 2.021 -21.034 1.00 37.91 117 LEU A N 1
ATOM 901 C CA . LEU A 1 117 ? 10.015 3.456 -20.812 1.00 37.91 117 LEU A CA 1
ATOM 902 C C . LEU A 1 117 ? 10.360 4.083 -22.173 1.00 37.91 117 LEU A C 1
ATOM 904 O O . LEU A 1 117 ? 11.527 4.258 -22.504 1.00 37.91 117 LEU A O 1
ATOM 908 N N . ALA A 1 118 ? 9.344 4.351 -22.995 1.00 33.81 118 ALA A N 1
ATOM 909 C CA . ALA A 1 118 ? 9.485 5.265 -24.116 1.00 33.81 118 ALA A CA 1
ATOM 910 C C . ALA A 1 118 ? 9.455 6.689 -23.546 1.00 33.81 118 ALA A C 1
ATOM 912 O O . ALA A 1 118 ? 8.385 7.269 -23.368 1.00 33.81 118 ALA A O 1
ATOM 913 N N . TYR A 1 119 ? 10.631 7.209 -23.205 1.00 33.16 119 TYR A N 1
ATOM 914 C CA . TYR A 1 119 ? 10.918 8.641 -23.189 1.00 33.16 119 TYR A CA 1
ATOM 915 C C . TYR A 1 119 ? 12.326 8.870 -23.723 1.00 33.16 119 TYR A C 1
ATOM 917 O O . TYR A 1 119 ? 13.261 8.225 -23.199 1.00 33.16 119 TYR A O 1
#

Mean predicted aligned error: 9.49 Å